Protein AF-A0A966RRH2-F1 (afdb_monomer_lite)

Sequence (47 aa):
MTYNRFIALGDSMTEGMQDEKIKGNYRGWADRVADVMASNYENFTYA

Radius of gyration: 11.6 Å; chains: 1; bounding box: 28×12×34 Å

pLDDT: mean 90.49, std 5.32, range [64.56, 95.75]

Foldseek 3Di:
DQAQEDEDDDDVQQLQPVHDDDVNGGDHPQNVVQVVSCVVDVRHDYD

Structure (mmCIF, N/CA/C/O backbone)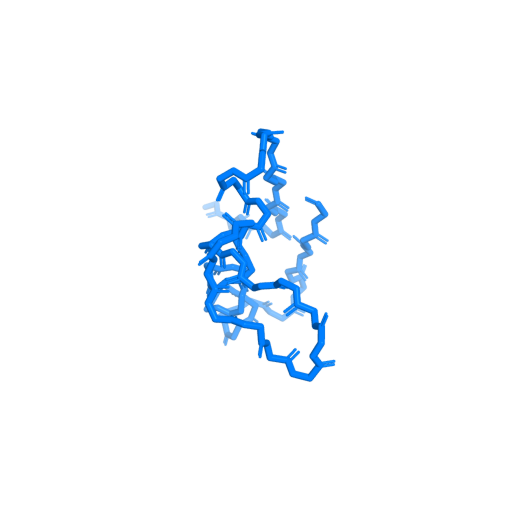:
data_AF-A0A966RRH2-F1
#
_entry.id   AF-A0A966RRH2-F1
#
loop_
_atom_site.group_PDB
_atom_site.id
_atom_site.type_symbol
_atom_site.label_atom_id
_atom_site.label_alt_id
_atom_site.label_comp_id
_atom_site.label_asym_id
_atom_site.label_entity_id
_atom_site.label_seq_id
_atom_site.pdbx_PDB_ins_code
_atom_site.Cartn_x
_atom_site.Cartn_y
_atom_site.Cartn_z
_atom_site.occupancy
_atom_site.B_iso_or_equiv
_atom_site.auth_seq_id
_atom_site.auth_comp_id
_atom_site.auth_asym_id
_atom_site.auth_atom_id
_atom_site.pdbx_PDB_model_num
ATOM 1 N N . MET A 1 1 ? -8.763 -6.394 19.044 1.00 64.56 1 MET A N 1
ATOM 2 C CA . MET A 1 1 ? -8.059 -5.134 18.716 1.00 64.56 1 MET A CA 1
ATOM 3 C C . MET A 1 1 ? -8.074 -5.002 17.209 1.00 64.56 1 MET A C 1
ATOM 5 O O . MET A 1 1 ? -7.804 -5.996 16.549 1.00 64.56 1 MET A O 1
ATOM 9 N N . THR A 1 2 ? -8.443 -3.839 16.680 1.00 78.50 2 THR A N 1
ATOM 10 C CA . THR A 1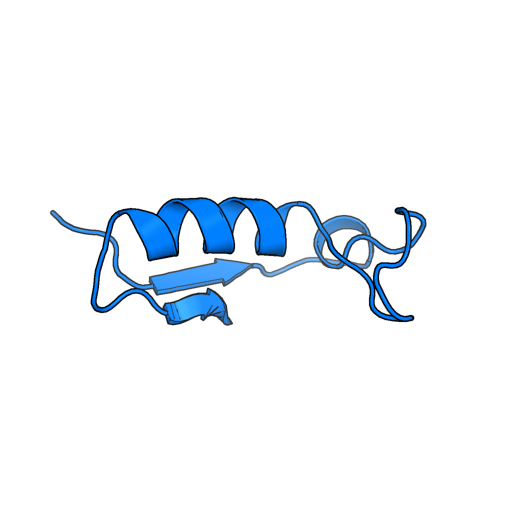 2 ? -8.492 -3.592 15.231 1.00 78.50 2 THR A CA 1
ATOM 11 C C . THR A 1 2 ? -7.292 -2.736 14.849 1.00 78.50 2 THR A C 1
ATOM 13 O O . THR A 1 2 ? -7.075 -1.695 15.467 1.00 78.50 2 THR A O 1
ATOM 16 N N . TYR A 1 3 ? -6.510 -3.167 13.859 1.00 86.06 3 TYR A N 1
ATOM 17 C CA . TYR A 1 3 ? -5.377 -2.402 13.336 1.00 86.06 3 TYR A CA 1
ATOM 18 C C . TYR A 1 3 ? -5.859 -1.523 12.178 1.00 86.06 3 TYR A C 1
ATOM 20 O O . TYR A 1 3 ? -6.242 -2.035 11.132 1.00 86.06 3 TYR A O 1
ATOM 28 N N . ASN A 1 4 ? -5.867 -0.204 12.371 1.00 92.12 4 ASN A N 1
ATOM 29 C CA . ASN A 1 4 ? -6.372 0.771 11.394 1.00 92.12 4 ASN A CA 1
ATOM 30 C C . ASN A 1 4 ? -5.272 1.644 10.769 1.00 92.12 4 ASN A C 1
ATOM 32 O O . ASN A 1 4 ? -5.567 2.546 9.988 1.00 92.12 4 ASN A O 1
ATOM 36 N N . ARG A 1 5 ? -4.008 1.414 11.123 1.00 94.12 5 ARG A N 1
ATOM 37 C CA . ARG A 1 5 ? -2.873 2.131 10.555 1.00 94.12 5 ARG A CA 1
ATOM 38 C C . ARG A 1 5 ? -1.757 1.159 10.224 1.00 94.12 5 ARG A C 1
ATOM 40 O O . ARG A 1 5 ? -1.321 0.404 11.091 1.00 94.12 5 ARG A O 1
ATOM 47 N N . PHE A 1 6 ? -1.293 1.227 8.987 1.00 94.56 6 PHE A N 1
ATOM 48 C CA . PHE A 1 6 ? -0.125 0.514 8.501 1.00 94.56 6 PHE A CA 1
ATOM 49 C C . PHE A 1 6 ? 0.910 1.537 8.050 1.00 94.56 6 PHE A C 1
ATOM 51 O O . PHE A 1 6 ? 0.578 2.481 7.342 1.00 94.56 6 PHE A O 1
ATOM 58 N N . ILE A 1 7 ? 2.143 1.375 8.517 1.00 95.31 7 ILE A N 1
ATOM 59 C CA . ILE A 1 7 ? 3.268 2.210 8.111 1.00 95.31 7 ILE A CA 1
ATOM 60 C C . ILE A 1 7 ? 4.344 1.265 7.608 1.00 95.31 7 ILE A C 1
ATOM 62 O O . ILE A 1 7 ? 4.743 0.352 8.340 1.00 95.31 7 ILE A O 1
ATOM 66 N N . ALA A 1 8 ? 4.800 1.480 6.379 1.00 94.31 8 ALA A N 1
ATOM 67 C CA . ALA A 1 8 ? 5.876 0.696 5.796 1.00 94.31 8 ALA A CA 1
ATOM 68 C C . ALA A 1 8 ? 7.155 1.539 5.762 1.00 94.31 8 ALA A C 1
ATOM 70 O O . ALA A 1 8 ? 7.266 2.499 5.012 1.00 94.31 8 ALA A O 1
ATOM 71 N N . LEU A 1 9 ? 8.136 1.177 6.590 1.00 94.94 9 LEU A N 1
ATOM 72 C CA . LEU A 1 9 ? 9.452 1.816 6.609 1.00 94.94 9 LEU A CA 1
ATOM 73 C C . LEU A 1 9 ? 10.474 0.857 6.013 1.00 94.94 9 LEU A C 1
ATOM 75 O O . LEU A 1 9 ? 10.586 -0.285 6.458 1.00 94.94 9 LEU A O 1
ATOM 79 N N . GLY A 1 10 ? 11.234 1.316 5.028 1.00 93.31 10 GLY A N 1
ATOM 80 C CA . GLY A 1 10 ? 12.298 0.517 4.442 1.00 93.31 10 GLY A CA 1
ATOM 81 C C . GLY A 1 10 ? 13.003 1.231 3.305 1.00 93.31 10 GLY A C 1
ATOM 82 O O . GLY A 1 10 ? 13.060 2.458 3.272 1.00 93.31 10 GLY A O 1
ATOM 83 N N . ASP A 1 11 ? 13.568 0.434 2.410 1.00 93.25 11 ASP A N 1
ATOM 84 C CA . ASP A 1 11 ? 14.330 0.891 1.259 1.00 93.25 11 ASP A CA 1
ATOM 85 C C . ASP A 1 11 ? 13.536 0.706 -0.046 1.00 93.25 11 ASP A C 1
ATOM 87 O O . ASP A 1 11 ? 12.312 0.551 -0.058 1.00 93.25 11 ASP A O 1
ATOM 91 N N . SER A 1 12 ? 14.257 0.704 -1.163 1.00 91.69 12 SER A N 1
ATOM 92 C CA . SER A 1 12 ? 13.708 0.550 -2.501 1.00 91.69 12 SER A CA 1
ATOM 93 C C . SER A 1 12 ? 12.926 -0.758 -2.701 1.00 91.69 12 SER A C 1
ATOM 95 O O . SER A 1 12 ? 12.024 -0.798 -3.538 1.00 91.69 12 SER A O 1
ATOM 97 N N . MET A 1 13 ? 13.193 -1.810 -1.919 1.00 90.38 13 MET A N 1
ATOM 98 C CA . MET A 1 13 ? 12.401 -3.043 -1.929 1.00 90.38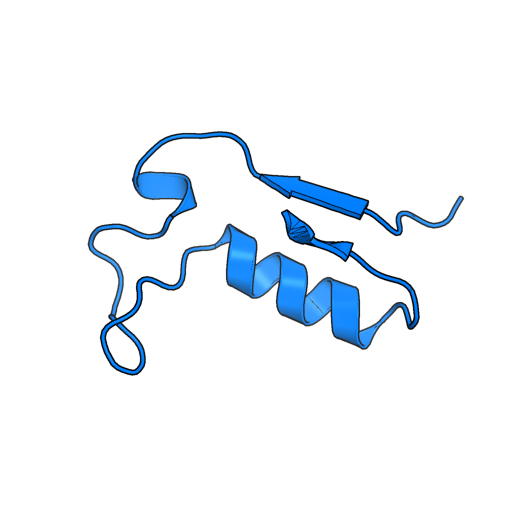 13 MET A CA 1
ATOM 99 C C . MET A 1 13 ? 10.988 -2.806 -1.381 1.00 90.38 13 MET A C 1
ATOM 101 O O . MET A 1 13 ? 10.021 -3.358 -1.911 1.00 90.38 13 MET A O 1
ATOM 105 N N . THR A 1 14 ? 10.847 -1.980 -0.341 1.00 92.50 14 THR A N 1
ATOM 106 C CA . THR A 1 14 ? 9.538 -1.622 0.231 1.00 92.50 14 THR A CA 1
ATOM 107 C C . THR A 1 14 ? 8.700 -0.836 -0.769 1.00 92.50 14 THR A C 1
ATOM 109 O O . THR A 1 14 ? 7.510 -1.111 -0.921 1.00 92.50 14 THR A O 1
ATOM 112 N N . GLU A 1 15 ? 9.342 0.067 -1.511 1.00 86.81 15 GLU A N 1
ATOM 113 C CA . GLU A 1 15 ? 8.714 0.861 -2.573 1.00 86.81 15 GLU A CA 1
ATOM 114 C C . GLU A 1 15 ? 8.389 0.036 -3.833 1.00 86.81 15 GLU A C 1
ATOM 116 O O . GLU A 1 15 ? 7.573 0.457 -4.650 1.00 86.81 15 GLU A O 1
ATOM 121 N N . GLY A 1 16 ? 9.004 -1.139 -4.016 1.00 92.19 16 GLY A N 1
ATOM 122 C CA . GLY A 1 16 ? 8.865 -1.946 -5.235 1.00 92.19 16 GLY A CA 1
ATOM 123 C C . GLY A 1 16 ? 9.715 -1.439 -6.399 1.00 92.19 16 GLY A C 1
ATOM 124 O O . GLY A 1 16 ? 9.337 -1.563 -7.565 1.00 92.19 16 GLY A O 1
ATOM 125 N N . MET A 1 17 ? 10.858 -0.819 -6.120 1.00 86.94 17 MET A N 1
ATOM 126 C CA . MET A 1 17 ? 11.792 -0.413 -7.159 1.00 86.94 17 MET A CA 1
ATOM 127 C C . MET A 1 17 ? 12.339 -1.669 -7.852 1.00 86.94 17 MET A C 1
ATOM 129 O O . MET A 1 17 ? 12.894 -2.537 -7.191 1.00 86.94 17 MET A O 1
ATOM 133 N N . GLN A 1 18 ? 12.209 -1.732 -9.182 1.00 88.50 18 GLN A N 1
ATOM 134 C CA . GLN A 1 18 ? 12.416 -2.908 -10.057 1.00 88.50 18 GLN A CA 1
ATOM 135 C C . GLN A 1 18 ? 11.193 -3.822 -10.264 1.00 88.50 18 GLN A C 1
ATOM 137 O O . GLN A 1 18 ? 11.240 -4.657 -11.166 1.00 88.50 18 GLN A O 1
ATOM 142 N N . ASP A 1 19 ? 10.086 -3.622 -9.543 1.00 87.31 19 ASP A N 1
ATOM 143 C CA . ASP A 1 19 ? 8.816 -4.273 -9.886 1.00 87.31 19 ASP A CA 1
ATOM 144 C C . ASP A 1 19 ? 8.173 -3.623 -11.125 1.00 87.31 19 ASP A C 1
ATOM 146 O O . ASP A 1 19 ? 8.554 -2.535 -11.579 1.00 87.31 19 ASP A O 1
ATOM 150 N N . GLU A 1 20 ? 7.158 -4.294 -11.678 1.00 86.25 20 GLU A N 1
ATOM 151 C CA . GLU A 1 20 ? 6.335 -3.743 -12.751 1.00 86.25 20 GLU A CA 1
ATOM 152 C C . GLU A 1 20 ? 5.708 -2.406 -12.326 1.00 86.25 20 GLU A C 1
ATOM 154 O O . GLU A 1 20 ? 5.014 -2.300 -11.311 1.00 86.25 20 GLU A O 1
ATOM 159 N N . LYS A 1 21 ? 5.930 -1.369 -13.141 1.00 86.25 21 LYS A N 1
ATOM 160 C CA . LYS A 1 21 ? 5.332 -0.053 -12.918 1.00 86.25 21 LYS A CA 1
ATOM 161 C C . LYS A 1 21 ? 3.898 -0.029 -13.419 1.00 86.25 21 LYS A C 1
ATOM 163 O O . LYS A 1 21 ? 3.645 -0.220 -14.608 1.00 86.25 21 LYS A O 1
ATOM 168 N N . ILE A 1 22 ? 2.968 0.348 -12.549 1.00 83.75 22 ILE A N 1
ATOM 169 C CA . ILE A 1 22 ? 1.570 0.562 -12.927 1.00 83.75 22 ILE A CA 1
ATOM 170 C C . ILE A 1 22 ? 1.360 2.057 -13.147 1.00 83.75 22 ILE A C 1
ATOM 172 O O . ILE A 1 22 ? 1.520 2.864 -12.233 1.00 83.75 22 ILE A O 1
ATOM 176 N N . LYS A 1 23 ? 1.006 2.442 -14.380 1.00 87.75 23 LYS A N 1
ATOM 177 C CA . LYS A 1 23 ? 0.803 3.853 -14.772 1.00 87.75 23 LYS A CA 1
ATOM 178 C C . LYS A 1 23 ? 2.010 4.755 -14.450 1.00 87.75 23 LYS A C 1
ATOM 180 O O . LYS A 1 23 ? 1.843 5.923 -14.119 1.00 87.75 23 LYS A O 1
ATOM 185 N N . GLY A 1 24 ? 3.223 4.206 -14.534 1.00 86.44 24 GLY A N 1
ATOM 186 C CA . GLY A 1 24 ? 4.466 4.935 -14.267 1.00 86.44 24 GLY A CA 1
ATOM 187 C C . GLY A 1 24 ? 4.879 5.018 -12.794 1.00 86.44 24 GLY A C 1
ATOM 188 O O . GLY A 1 24 ? 5.989 5.474 -12.530 1.00 86.44 24 GLY A O 1
ATOM 189 N N . ASN A 1 25 ? 4.060 4.528 -11.859 1.00 86.06 25 ASN A N 1
ATOM 190 C CA . ASN A 1 25 ? 4.389 4.482 -10.434 1.00 86.06 25 ASN A CA 1
ATOM 191 C C . ASN A 1 25 ? 4.897 3.097 -10.029 1.00 86.06 25 ASN A C 1
ATOM 193 O O . ASN A 1 25 ? 4.477 2.086 -10.603 1.00 86.06 25 ASN A O 1
ATOM 197 N N . TYR A 1 26 ? 5.785 3.055 -9.035 1.00 88.88 26 TYR A N 1
ATOM 198 C CA . TYR A 1 26 ? 6.107 1.802 -8.361 1.00 88.88 26 TYR A CA 1
ATOM 199 C C . TYR A 1 26 ? 4.899 1.323 -7.557 1.00 88.88 26 TYR A C 1
ATOM 201 O O . TYR A 1 26 ? 4.092 2.130 -7.092 1.00 88.88 26 TYR A O 1
ATOM 209 N N . ARG A 1 27 ? 4.764 0.003 -7.453 1.00 89.25 27 ARG A N 1
ATOM 210 C CA . ARG A 1 27 ? 3.761 -0.631 -6.604 1.00 89.25 27 ARG A CA 1
ATOM 211 C C . ARG A 1 27 ? 4.412 -1.778 -5.850 1.00 89.25 27 ARG A C 1
ATOM 213 O O . AR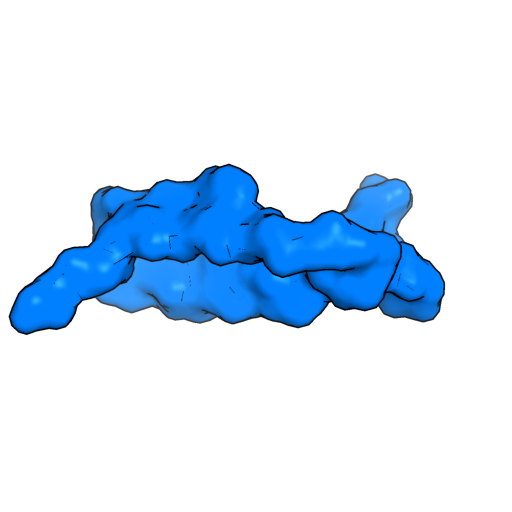G A 1 27 ? 4.432 -2.923 -6.323 1.00 89.25 27 ARG A O 1
ATOM 220 N N . GLY A 1 28 ? 4.947 -1.449 -4.684 1.00 90.62 28 GLY A N 1
ATOM 221 C CA . GLY A 1 28 ? 5.632 -2.393 -3.817 1.00 90.62 28 GLY A CA 1
ATOM 222 C C . GLY A 1 28 ? 4.686 -3.407 -3.190 1.00 90.62 28 GLY A C 1
ATOM 223 O O . GLY A 1 28 ? 3.465 -3.399 -3.385 1.00 90.62 28 GLY A O 1
ATOM 224 N N . TRP A 1 29 ? 5.260 -4.320 -2.415 1.00 92.56 29 TRP A N 1
ATOM 225 C CA . TRP A 1 29 ? 4.471 -5.260 -1.624 1.00 92.56 29 TRP A CA 1
ATOM 226 C C . TRP A 1 29 ? 3.645 -4.526 -0.554 1.00 92.56 29 TRP A C 1
ATOM 228 O O . TRP A 1 29 ? 2.522 -4.943 -0.269 1.00 92.56 29 TRP A O 1
ATOM 238 N N . ALA A 1 30 ? 4.171 -3.420 -0.011 1.00 94.81 30 ALA A N 1
ATOM 239 C CA . ALA A 1 30 ? 3.519 -2.626 1.025 1.00 94.81 30 ALA A CA 1
ATOM 240 C C . ALA A 1 30 ? 2.182 -2.049 0.537 1.00 94.81 30 ALA A C 1
ATOM 242 O O . ALA A 1 30 ? 1.166 -2.217 1.211 1.00 94.81 30 ALA A O 1
ATOM 243 N N . ASP A 1 31 ? 2.151 -1.499 -0.680 1.00 93.12 31 ASP A N 1
ATOM 244 C CA . ASP A 1 31 ? 0.927 -0.973 -1.297 1.00 93.12 31 ASP A CA 1
ATOM 245 C C . ASP A 1 31 ? -0.127 -2.074 -1.495 1.00 93.12 31 ASP A C 1
ATOM 247 O O . ASP A 1 31 ? -1.310 -1.879 -1.228 1.00 93.12 31 ASP A O 1
ATOM 251 N N . ARG A 1 32 ? 0.296 -3.274 -1.918 1.00 93.19 32 ARG A N 1
ATOM 252 C CA . ARG A 1 32 ? -0.617 -4.414 -2.135 1.00 93.19 32 ARG A CA 1
ATOM 253 C C . ARG A 1 32 ? -1.223 -4.915 -0.829 1.00 93.19 32 ARG A C 1
ATOM 255 O O . ARG A 1 32 ? -2.394 -5.285 -0.801 1.00 93.19 32 ARG A O 1
ATOM 262 N N . VAL A 1 33 ? -0.439 -4.942 0.246 1.00 93.88 33 VAL A N 1
ATOM 263 C CA . VAL A 1 33 ? -0.945 -5.284 1.581 1.00 93.88 33 VAL A CA 1
ATOM 264 C C . VAL A 1 33 ? -1.913 -4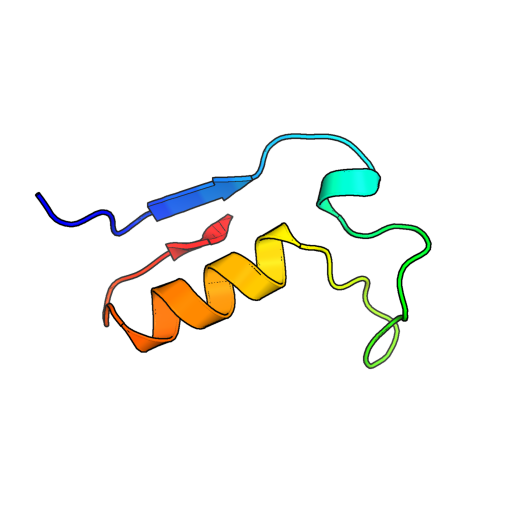.208 2.066 1.00 93.88 33 VAL A C 1
ATOM 266 O O . VAL A 1 33 ? -2.997 -4.548 2.542 1.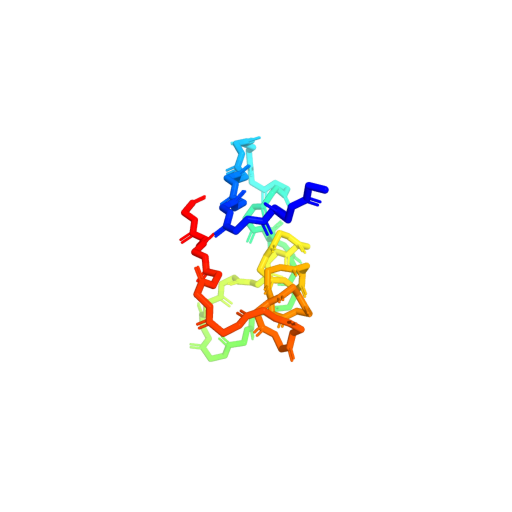00 93.88 33 VAL A O 1
ATOM 269 N N . ALA A 1 34 ? -1.569 -2.930 1.893 1.00 94.56 34 ALA A N 1
ATOM 270 C CA . ALA A 1 34 ? -2.429 -1.812 2.263 1.00 94.56 34 ALA A CA 1
ATOM 271 C C . ALA A 1 34 ? -3.790 -1.864 1.547 1.00 94.56 34 ALA A C 1
ATOM 273 O O . ALA A 1 34 ? -4.813 -1.699 2.209 1.00 94.56 34 ALA A O 1
ATOM 274 N N . ASP A 1 35 ? -3.822 -2.185 0.247 1.00 94.00 35 ASP A N 1
ATOM 275 C CA . ASP A 1 35 ? -5.063 -2.359 -0.527 1.00 94.00 35 ASP A CA 1
ATOM 276 C C . ASP A 1 35 ? -5.982 -3.431 0.090 1.00 94.00 35 ASP A C 1
ATOM 278 O O . ASP A 1 35 ? -7.181 -3.209 0.280 1.00 94.00 35 ASP A O 1
ATOM 282 N N . VAL A 1 36 ? -5.420 -4.595 0.442 1.00 94.56 36 VAL A N 1
ATOM 283 C CA . VAL A 1 36 ? -6.180 -5.698 1.057 1.00 94.56 36 VAL A CA 1
ATOM 284 C C . VAL A 1 36 ? -6.664 -5.318 2.454 1.00 94.56 36 VAL A C 1
ATOM 286 O O . VAL A 1 36 ? -7.778 -5.661 2.845 1.00 94.56 36 VAL A O 1
ATOM 289 N N . MET A 1 37 ? -5.858 -4.604 3.236 1.00 93.75 37 MET A N 1
ATOM 290 C CA . MET A 1 37 ? -6.285 -4.168 4.565 1.00 93.75 37 MET A CA 1
ATOM 291 C C . MET A 1 37 ? -7.393 -3.112 4.475 1.00 93.75 37 MET A C 1
ATOM 293 O O . MET A 1 37 ? -8.397 -3.228 5.178 1.00 93.75 37 MET A O 1
ATOM 297 N N . ALA A 1 38 ? -7.271 -2.144 3.567 1.00 94.00 38 ALA A N 1
ATOM 298 C CA . ALA A 1 38 ? -8.282 -1.113 3.352 1.00 94.00 38 ALA A CA 1
ATOM 299 C C . ALA A 1 38 ? -9.635 -1.695 2.914 1.00 94.00 38 ALA A C 1
ATOM 301 O O . ALA A 1 38 ? -10.676 -1.204 3.344 1.00 94.00 38 ALA A O 1
ATOM 302 N N . SER A 1 39 ? -9.649 -2.790 2.141 1.00 94.19 39 SER A N 1
ATOM 303 C CA . SER A 1 39 ? -10.908 -3.446 1.754 1.00 94.19 39 SER A CA 1
ATOM 304 C C . SER A 1 39 ? -11.641 -4.120 2.919 1.00 94.19 39 SER A C 1
ATOM 306 O O . SER A 1 39 ? -12.816 -4.452 2.787 1.00 94.19 39 SER A O 1
ATOM 308 N N . ASN A 1 40 ? -10.956 -4.370 4.038 1.00 92.12 40 ASN A N 1
ATOM 309 C CA . ASN A 1 40 ? -11.519 -5.042 5.211 1.00 92.12 40 ASN A CA 1
ATOM 310 C C . ASN A 1 40 ? -11.858 -4.072 6.357 1.00 92.12 40 ASN A C 1
ATOM 312 O O . ASN A 1 40 ? -12.584 -4.454 7.275 1.00 92.12 40 ASN A O 1
ATOM 316 N N . TYR A 1 41 ? -11.354 -2.832 6.323 1.00 91.25 41 TYR A N 1
ATOM 317 C CA . TYR A 1 41 ? -11.510 -1.865 7.411 1.00 91.25 41 TYR A CA 1
ATOM 318 C C . TYR A 1 41 ? -11.769 -0.447 6.876 1.00 91.25 41 TYR A C 1
ATOM 320 O O . TYR A 1 41 ? -10.877 0.193 6.327 1.00 91.25 41 TYR A O 1
ATOM 328 N N . GLU A 1 42 ? -12.973 0.077 7.121 1.00 88.56 42 GLU A N 1
ATOM 329 C CA . GLU A 1 42 ? -13.463 1.355 6.568 1.00 88.56 42 GLU A CA 1
ATOM 330 C C . GLU A 1 42 ? -12.600 2.581 6.932 1.00 88.56 42 GLU A C 1
ATOM 332 O O . GLU A 1 42 ? -12.469 3.507 6.141 1.00 88.56 42 GLU A O 1
ATOM 337 N N . ASN A 1 43 ? -11.951 2.569 8.101 1.00 92.00 43 ASN A N 1
ATOM 338 C CA . ASN A 1 43 ? -11.120 3.674 8.602 1.00 92.00 43 ASN A CA 1
ATOM 339 C C . ASN A 1 43 ? -9.610 3.376 8.532 1.00 92.00 43 ASN A C 1
ATOM 341 O O . ASN A 1 43 ? -8.839 3.869 9.362 1.00 92.00 43 ASN A O 1
ATOM 345 N N . PHE A 1 44 ? -9.183 2.507 7.614 1.00 95.19 44 PHE A N 1
ATOM 346 C CA . PHE A 1 44 ? -7.777 2.141 7.471 1.00 95.19 44 PHE A CA 1
ATOM 347 C C . PHE A 1 44 ? -6.947 3.264 6.839 1.00 95.19 44 PHE A C 1
ATOM 349 O O . PHE A 1 44 ? -7.376 3.925 5.897 1.00 95.19 44 PHE A O 1
ATOM 356 N N . THR A 1 45 ? -5.730 3.460 7.345 1.00 95.75 45 THR A N 1
ATOM 357 C CA . THR A 1 45 ? -4.773 4.458 6.852 1.00 95.75 45 THR A CA 1
ATOM 358 C C . THR A 1 45 ? -3.424 3.814 6.552 1.00 95.75 45 THR A C 1
ATOM 360 O O . THR A 1 45 ? -2.964 2.951 7.302 1.00 95.75 45 THR A O 1
ATOM 363 N N . TYR A 1 46 ? -2.787 4.261 5.471 1.00 94.69 46 TYR A N 1
ATOM 364 C CA . TYR A 1 46 ? -1.466 3.819 5.028 1.00 94.69 46 TYR A CA 1
ATOM 365 C C . TYR A 1 46 ? -0.571 5.032 4.757 1.00 94.69 46 TYR A C 1
ATOM 367 O O . TYR A 1 46 ? -1.052 6.028 4.209 1.00 94.69 46 TYR A O 1
ATOM 375 N N . ALA A 1 47 ? 0.684 4.958 5.204 1.00 88.06 47 ALA A N 1
ATOM 376 C CA . ALA A 1 47 ? 1.706 5.990 5.047 1.00 88.06 47 ALA A CA 1
ATOM 377 C C . ALA A 1 47 ? 3.107 5.380 4.925 1.00 88.06 47 ALA A C 1
ATOM 379 O O . ALA A 1 47 ? 3.333 4.289 5.508 1.00 88.06 47 ALA A O 1
#

Secondary structure (DSSP, 8-state):
----EE----SHHHHTTTSPPBTTB---HHHHHHHHHHTT-TT-EE-